Protein AF-A0A5C6Z960-F1 (afdb_monomer_lite)

Sequence (107 aa):
MEDALGRIAHHFARFAEIDGQDDPLYRALAAVIGGDAALMGLLLEAPPTQRLPVLLLAALHERILAGDPHPLAAYYASVGGTRAPDDALPATLRDFIQREDPALRAL

Structure (mmCIF, N/CA/C/O backbone):
data_AF-A0A5C6Z960-F1
#
_entry.id   AF-A0A5C6Z960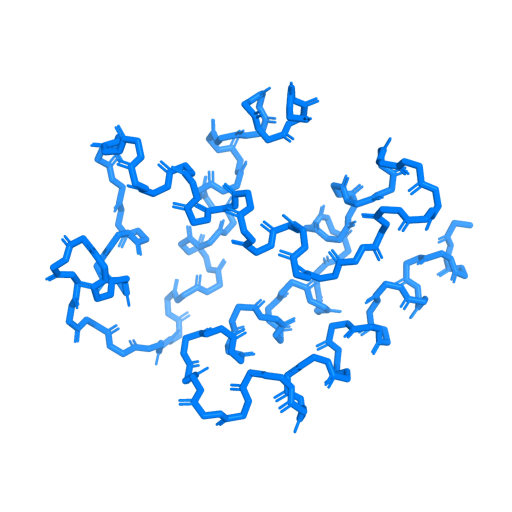-F1
#
loop_
_atom_site.group_PDB
_atom_site.id
_atom_site.type_symbol
_atom_site.label_atom_id
_atom_site.label_alt_id
_atom_site.label_comp_id
_atom_site.label_asym_id
_atom_site.label_entity_id
_atom_site.label_seq_id
_atom_site.pdbx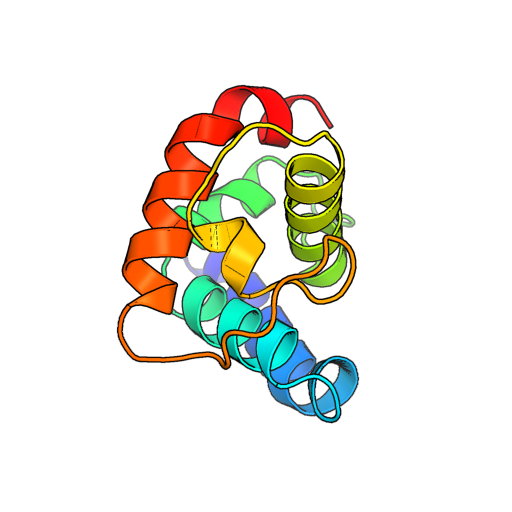_PDB_ins_code
_atom_site.Cartn_x
_atom_site.Cartn_y
_atom_site.Cartn_z
_atom_site.occupancy
_atom_site.B_iso_or_equiv
_atom_site.auth_seq_id
_atom_site.auth_comp_id
_atom_site.auth_asym_id
_atom_site.auth_atom_id
_atom_site.pdbx_PDB_model_num
ATOM 1 N N . MET A 1 1 ? 4.018 -1.832 -23.475 1.00 61.19 1 MET A N 1
ATOM 2 C CA . MET A 1 1 ? 3.180 -1.623 -22.269 1.00 61.19 1 MET A CA 1
ATOM 3 C C . MET A 1 1 ? 3.319 -2.822 -21.344 1.00 61.19 1 MET A C 1
ATOM 5 O O . MET A 1 1 ? 3.703 -2.635 -20.198 1.00 61.19 1 MET A O 1
ATOM 9 N N . GLU A 1 2 ? 3.158 -4.031 -21.887 1.00 68.56 2 GLU A N 1
ATOM 10 C CA . GLU A 1 2 ? 3.459 -5.316 -21.232 1.00 68.56 2 GLU A CA 1
ATOM 11 C C . GLU A 1 2 ? 4.863 -5.353 -20.597 1.00 68.56 2 GLU A C 1
ATOM 13 O O . GLU A 1 2 ? 4.985 -5.590 -19.399 1.00 68.56 2 GLU A O 1
ATOM 18 N N . ASP A 1 3 ? 5.904 -4.934 -21.329 1.00 84.81 3 ASP A N 1
ATOM 19 C CA . ASP A 1 3 ? 7.276 -4.876 -20.790 1.00 84.81 3 ASP A CA 1
ATOM 20 C C . ASP A 1 3 ? 7.450 -3.913 -19.606 1.00 84.81 3 ASP A C 1
ATOM 22 O O . ASP A 1 3 ? 8.317 -4.108 -18.755 1.00 84.81 3 ASP A O 1
ATOM 26 N N . ALA A 1 4 ? 6.673 -2.827 -19.562 1.00 87.75 4 ALA A N 1
ATOM 27 C CA . ALA A 1 4 ? 6.782 -1.831 -18.498 1.00 87.75 4 ALA A CA 1
ATOM 28 C C . ALA A 1 4 ? 6.102 -2.322 -17.216 1.00 87.75 4 ALA A C 1
ATOM 30 O O . ALA A 1 4 ? 6.688 -2.195 -16.143 1.00 87.75 4 ALA A O 1
ATOM 31 N N . LEU A 1 5 ? 4.919 -2.932 -17.339 1.00 91.81 5 LEU A N 1
ATOM 32 C CA . LEU A 1 5 ? 4.238 -3.585 -16.222 1.00 91.81 5 LEU A CA 1
ATOM 33 C C . LEU A 1 5 ? 5.047 -4.771 -15.695 1.00 91.81 5 LEU A C 1
ATOM 35 O O . LEU A 1 5 ? 5.196 -4.896 -14.488 1.00 91.81 5 LEU A O 1
ATOM 39 N N . GLY A 1 6 ? 5.659 -5.574 -16.572 1.00 92.38 6 GLY A N 1
ATOM 40 C CA . GLY A 1 6 ? 6.545 -6.667 -16.160 1.00 92.38 6 GLY A CA 1
ATOM 41 C C . GLY A 1 6 ? 7.743 -6.190 -15.329 1.00 92.38 6 GLY A C 1
ATOM 42 O O . GLY A 1 6 ? 8.080 -6.801 -14.317 1.00 92.38 6 GLY A O 1
ATOM 43 N N . ARG A 1 7 ? 8.355 -5.052 -15.693 1.00 93.25 7 ARG A N 1
ATOM 44 C CA . ARG A 1 7 ? 9.421 -4.434 -14.880 1.00 93.25 7 ARG A CA 1
ATOM 45 C C . ARG A 1 7 ? 8.915 -3.933 -13.528 1.00 93.25 7 ARG A C 1
ATOM 47 O O . ARG A 1 7 ? 9.592 -4.131 -12.525 1.00 93.25 7 ARG A O 1
ATOM 54 N N . ILE A 1 8 ? 7.737 -3.312 -13.491 1.00 94.94 8 ILE A N 1
ATOM 55 C CA . ILE A 1 8 ? 7.126 -2.844 -12.239 1.00 94.94 8 ILE A CA 1
ATOM 56 C C . ILE A 1 8 ? 6.801 -4.031 -11.325 1.00 94.94 8 ILE A C 1
ATOM 58 O O . ILE A 1 8 ? 7.178 -4.012 -10.155 1.00 94.94 8 ILE A O 1
ATOM 62 N N . ALA A 1 9 ? 6.194 -5.091 -11.862 1.00 94.75 9 ALA A N 1
ATOM 63 C CA . ALA A 1 9 ? 5.917 -6.324 -11.132 1.00 94.75 9 ALA A CA 1
ATOM 64 C C . ALA A 1 9 ? 7.204 -6.925 -10.548 1.00 94.75 9 ALA A C 1
ATOM 66 O O . ALA A 1 9 ? 7.248 -7.283 -9.371 1.00 94.75 9 ALA A O 1
ATOM 67 N N . HIS A 1 10 ? 8.284 -6.959 -11.337 1.00 93.94 10 HIS A N 1
ATOM 68 C CA . HIS A 1 10 ? 9.590 -7.411 -10.861 1.00 93.94 10 HIS A CA 1
ATOM 69 C C . HIS A 1 10 ? 10.118 -6.554 -9.702 1.00 93.94 10 HIS A C 1
ATOM 71 O O . HIS A 1 10 ? 10.630 -7.098 -8.726 1.00 93.94 10 HIS A O 1
ATOM 77 N N . HIS A 1 11 ? 9.973 -5.227 -9.766 1.00 94.69 11 HIS A N 1
ATOM 78 C CA . HIS A 1 11 ? 10.371 -4.357 -8.661 1.00 94.69 11 HIS A CA 1
ATOM 79 C C . HIS A 1 11 ? 9.558 -4.634 -7.390 1.00 94.69 11 HIS A 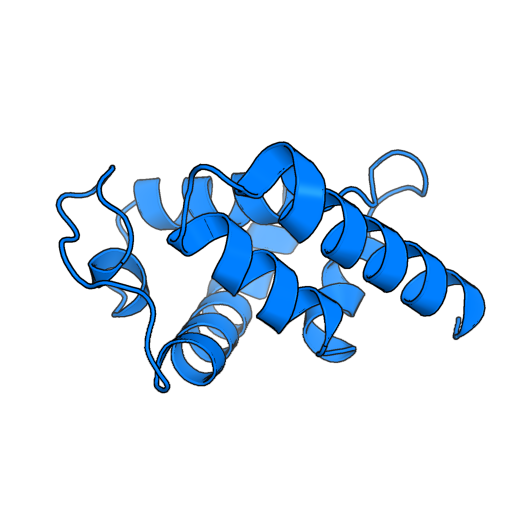C 1
ATOM 81 O O . HIS A 1 11 ? 10.143 -4.693 -6.312 1.00 94.69 11 HIS A O 1
ATOM 87 N N . PHE A 1 12 ? 8.241 -4.843 -7.497 1.00 96.00 12 PHE A N 1
ATOM 88 C CA . PHE A 1 12 ? 7.401 -5.193 -6.345 1.00 96.00 12 PHE A CA 1
ATOM 89 C C . PHE A 1 12 ? 7.785 -6.538 -5.726 1.00 96.00 12 PHE A C 1
ATOM 91 O O . PHE A 1 12 ? 7.882 -6.631 -4.504 1.00 96.00 12 PHE A O 1
ATOM 98 N N . ALA A 1 13 ? 8.067 -7.551 -6.549 1.00 93.50 13 ALA A N 1
ATOM 99 C CA . ALA A 1 13 ? 8.548 -8.843 -6.066 1.00 93.50 13 ALA A CA 1
ATOM 100 C C . ALA A 1 13 ? 9.873 -8.696 -5.297 1.00 93.50 13 ALA A C 1
ATOM 102 O O . ALA A 1 13 ? 9.980 -9.159 -4.165 1.00 93.50 13 ALA A O 1
ATOM 103 N N . ARG A 1 14 ? 10.846 -7.960 -5.857 1.00 94.00 14 ARG A N 1
ATOM 104 C CA . ARG A 1 14 ? 12.122 -7.681 -5.173 1.00 94.00 14 ARG A CA 1
ATOM 105 C C . ARG A 1 14 ? 11.935 -6.911 -3.868 1.00 94.00 14 ARG A C 1
ATOM 107 O O . ARG A 1 14 ? 12.591 -7.232 -2.884 1.00 94.00 14 ARG A O 1
ATOM 114 N N . PHE A 1 15 ? 11.053 -5.913 -3.850 1.00 92.69 15 PHE A N 1
ATOM 115 C CA . PHE A 1 15 ? 10.747 -5.154 -2.638 1.00 92.69 15 PHE A CA 1
ATOM 116 C C . PHE A 1 15 ? 10.175 -6.072 -1.550 1.00 92.69 15 PHE A C 1
ATOM 118 O O . PHE A 1 15 ? 10.629 -6.025 -0.413 1.00 92.69 15 PHE A O 1
ATOM 125 N N . ALA A 1 16 ? 9.228 -6.950 -1.894 1.00 90.44 16 ALA A N 1
ATOM 126 C CA . ALA A 1 16 ? 8.624 -7.890 -0.948 1.00 90.44 16 ALA A CA 1
ATOM 127 C C . ALA A 1 16 ? 9.632 -8.901 -0.365 1.00 90.44 16 ALA A C 1
ATOM 129 O O . ALA A 1 16 ? 9.450 -9.363 0.762 1.00 90.44 16 ALA A O 1
ATOM 130 N N . GLU A 1 17 ? 10.672 -9.252 -1.124 1.00 88.19 17 GLU A N 1
ATOM 131 C CA . GLU A 1 17 ? 11.733 -10.177 -0.707 1.00 88.19 17 GLU A CA 1
ATOM 132 C C . GLU A 1 17 ? 12.841 -9.511 0.119 1.00 88.19 17 GLU A C 1
ATOM 134 O O . GLU A 1 17 ? 13.439 -10.174 0.963 1.00 88.19 17 GLU A O 1
ATOM 139 N N . ILE A 1 18 ? 13.139 -8.231 -0.133 1.00 86.69 18 ILE A N 1
ATOM 140 C CA . ILE A 1 18 ? 14.321 -7.550 0.417 1.00 86.69 18 ILE A CA 1
ATOM 141 C C . ILE A 1 18 ? 13.917 -6.447 1.397 1.00 86.69 18 ILE A C 1
ATOM 143 O O . ILE A 1 18 ? 14.239 -6.519 2.577 1.00 86.69 18 ILE A O 1
ATOM 147 N N . ASP A 1 19 ? 13.212 -5.424 0.926 1.00 79.00 19 ASP A N 1
ATOM 148 C CA . ASP A 1 19 ? 12.972 -4.207 1.711 1.00 79.00 19 ASP A CA 1
ATOM 149 C C . ASP A 1 19 ? 11.791 -4.366 2.681 1.00 79.00 19 ASP A C 1
ATOM 151 O O . ASP A 1 19 ? 11.804 -3.832 3.785 1.00 79.00 19 ASP A O 1
ATOM 155 N N . GLY A 1 20 ? 10.769 -5.125 2.281 1.00 76.25 20 GLY A N 1
ATOM 156 C CA . GLY A 1 20 ? 9.567 -5.379 3.075 1.00 76.25 20 GLY A CA 1
ATOM 157 C C . GLY A 1 20 ? 9.651 -6.612 3.974 1.00 76.25 20 GLY A C 1
ATOM 158 O O . GLY A 1 20 ? 8.670 -6.933 4.632 1.00 76.25 20 GLY A O 1
ATOM 159 N N . GLN A 1 21 ? 10.772 -7.340 3.999 1.00 79.50 21 GLN A N 1
ATOM 160 C CA . GLN A 1 21 ? 10.844 -8.652 4.663 1.00 79.50 21 GLN A CA 1
ATOM 161 C C . GLN A 1 21 ? 10.501 -8.603 6.164 1.00 79.50 21 GLN A C 1
ATOM 163 O O . GLN A 1 21 ? 9.839 -9.515 6.664 1.00 79.50 21 GLN A O 1
ATOM 168 N N . ASP A 1 22 ? 10.881 -7.513 6.837 1.00 89.31 22 ASP A N 1
ATOM 169 C CA . ASP A 1 22 ? 10.659 -7.288 8.271 1.00 89.31 22 ASP A CA 1
ATOM 170 C C . ASP A 1 22 ? 9.357 -6.524 8.571 1.00 89.31 22 ASP A C 1
ATOM 172 O O . ASP A 1 22 ? 9.014 -6.312 9.734 1.00 89.31 22 ASP A O 1
ATOM 176 N N . ASP A 1 23 ? 8.606 -6.138 7.535 1.00 92.38 23 ASP A N 1
ATOM 177 C CA . ASP A 1 23 ? 7.315 -5.471 7.662 1.00 92.38 23 ASP A CA 1
ATOM 178 C C . ASP A 1 23 ? 6.218 -6.282 6.945 1.00 92.38 23 ASP A C 1
ATOM 180 O O . ASP A 1 23 ? 6.014 -6.157 5.7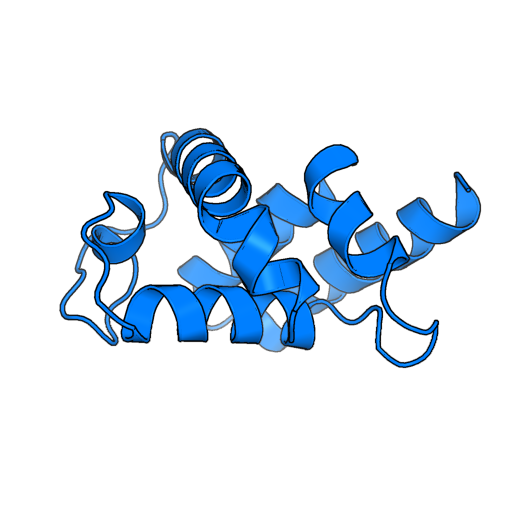28 1.00 92.38 23 ASP A O 1
ATOM 184 N N . PRO A 1 24 ? 5.477 -7.126 7.692 1.00 94.75 24 PRO A N 1
ATOM 185 C CA . PRO A 1 24 ? 4.443 -7.982 7.124 1.00 94.75 24 PRO A CA 1
ATOM 186 C C . PRO A 1 24 ? 3.395 -7.230 6.300 1.00 94.75 24 PRO A C 1
ATOM 188 O O . PRO A 1 24 ? 2.904 -7.776 5.309 1.00 94.75 24 PRO A O 1
ATOM 191 N N . LEU A 1 25 ? 3.058 -5.989 6.676 1.00 96.62 25 LEU A N 1
ATOM 192 C CA . LEU A 1 25 ? 2.093 -5.184 5.936 1.00 96.62 25 LEU A CA 1
ATOM 193 C C . LEU A 1 25 ? 2.663 -4.777 4.584 1.00 96.62 25 LEU A C 1
ATOM 195 O O . LEU A 1 25 ? 2.047 -5.055 3.556 1.00 96.62 25 LEU A O 1
ATOM 199 N N . TYR A 1 26 ? 3.836 -4.152 4.567 1.00 96.56 26 TYR A N 1
ATOM 200 C CA . TYR A 1 26 ? 4.424 -3.660 3.322 1.00 96.56 26 TYR A CA 1
ATOM 201 C C . TYR A 1 26 ? 4.788 -4.791 2.361 1.00 96.56 26 TYR A C 1
ATOM 203 O O . TYR A 1 26 ? 4.606 -4.644 1.149 1.00 96.56 26 TYR A O 1
ATOM 211 N N . ARG A 1 27 ? 5.195 -5.953 2.883 1.00 95.88 27 ARG A N 1
ATOM 212 C CA . ARG A 1 27 ? 5.346 -7.173 2.083 1.00 95.88 27 ARG A CA 1
ATOM 213 C C . ARG A 1 27 ? 4.033 -7.601 1.429 1.00 95.88 27 ARG A C 1
ATOM 215 O O . ARG A 1 27 ? 4.019 -7.902 0.236 1.00 95.88 27 ARG A O 1
ATOM 222 N N . ALA A 1 28 ? 2.935 -7.623 2.186 1.00 96.75 28 ALA A N 1
ATOM 223 C CA . ALA A 1 28 ? 1.625 -8.005 1.664 1.00 96.75 28 ALA A CA 1
ATOM 224 C C . ALA A 1 28 ? 1.103 -6.995 0.628 1.00 96.75 28 ALA A C 1
ATOM 226 O O . ALA A 1 28 ? 0.638 -7.398 -0.436 1.00 96.75 28 ALA A O 1
ATOM 227 N N . LEU A 1 29 ? 1.243 -5.692 0.887 1.00 97.50 29 LEU A N 1
ATOM 228 C CA . LEU A 1 29 ? 0.876 -4.633 -0.059 1.00 97.50 29 LEU A CA 1
ATOM 229 C C . LEU A 1 29 ? 1.653 -4.759 -1.373 1.00 97.50 29 LEU A C 1
ATOM 231 O O . LEU A 1 29 ? 1.056 -4.710 -2.448 1.00 97.50 29 LEU A O 1
ATOM 235 N N . ALA A 1 30 ? 2.968 -4.975 -1.296 1.00 96.81 30 ALA A N 1
ATOM 236 C CA . ALA A 1 30 ? 3.806 -5.150 -2.476 1.00 96.81 30 ALA A CA 1
ATOM 237 C C . ALA A 1 30 ? 3.391 -6.375 -3.304 1.00 96.81 30 ALA A C 1
ATOM 239 O O . ALA A 1 30 ? 3.308 -6.282 -4.528 1.00 96.81 30 ALA A O 1
ATOM 240 N N . ALA A 1 31 ? 3.069 -7.494 -2.648 1.00 95.75 31 ALA A N 1
ATOM 241 C CA . ALA A 1 31 ? 2.577 -8.692 -3.322 1.00 95.75 31 ALA A CA 1
ATOM 242 C C . ALA A 1 31 ? 1.223 -8.459 -4.015 1.00 95.75 31 ALA A C 1
ATOM 244 O O . ALA A 1 31 ? 1.045 -8.863 -5.164 1.00 95.75 31 ALA A O 1
ATOM 245 N N . VAL A 1 32 ? 0.286 -7.773 -3.350 1.00 96.94 32 VAL A N 1
ATOM 246 C CA . VAL A 1 32 ? -1.026 -7.443 -3.930 1.00 96.94 32 VAL A CA 1
ATOM 247 C C . VAL A 1 32 ? -0.877 -6.534 -5.146 1.00 96.94 32 VAL A C 1
ATOM 249 O O . VAL A 1 32 ? -1.441 -6.829 -6.197 1.00 96.94 32 VAL A O 1
ATOM 252 N N . ILE A 1 33 ? -0.109 -5.449 -5.027 1.00 96.56 33 ILE A N 1
ATOM 253 C CA . ILE A 1 33 ? 0.061 -4.487 -6.121 1.00 96.56 33 ILE A CA 1
ATOM 254 C C . ILE A 1 33 ? 0.805 -5.139 -7.286 1.00 96.56 33 ILE A C 1
ATOM 256 O O . ILE A 1 33 ? 0.349 -5.042 -8.418 1.00 96.56 33 ILE A O 1
ATOM 260 N N . GLY A 1 34 ? 1.900 -5.860 -7.026 1.00 95.81 34 GLY A N 1
ATOM 261 C CA . GLY A 1 34 ? 2.674 -6.546 -8.066 1.00 95.81 34 GLY A CA 1
ATOM 262 C C . GLY A 1 34 ? 1.891 -7.622 -8.832 1.00 95.81 34 GLY A C 1
ATOM 263 O O . GLY A 1 34 ? 2.280 -7.978 -9.944 1.00 95.81 34 GLY A O 1
ATOM 264 N N . GLY A 1 35 ? 0.790 -8.123 -8.262 1.00 94.56 35 GLY A N 1
ATOM 265 C CA . GLY A 1 35 ? -0.125 -9.073 -8.897 1.00 94.56 35 GLY A CA 1
ATOM 266 C C . GLY A 1 35 ? -1.312 -8.442 -9.635 1.00 94.56 35 GLY A C 1
ATOM 267 O O . GLY A 1 35 ? -2.063 -9.169 -10.283 1.00 94.56 35 GLY A O 1
ATO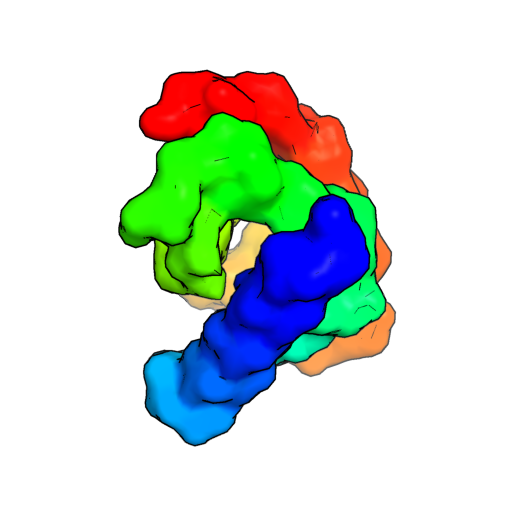M 268 N N . ASP A 1 36 ? -1.502 -7.120 -9.561 1.00 94.44 36 ASP A N 1
ATOM 269 C CA . ASP A 1 36 ? -2.656 -6.420 -10.135 1.00 94.44 36 ASP A CA 1
ATOM 270 C C . ASP A 1 36 ? -2.212 -5.323 -11.115 1.00 94.44 36 ASP A C 1
ATOM 272 O O . ASP A 1 36 ? -1.694 -4.268 -10.742 1.00 94.44 36 ASP A O 1
ATOM 276 N N . ALA A 1 37 ? -2.450 -5.562 -12.407 1.00 91.94 37 ALA A N 1
ATOM 277 C CA . ALA A 1 37 ? -2.070 -4.641 -13.474 1.00 91.94 37 ALA A CA 1
ATOM 278 C C . ALA A 1 37 ? -2.736 -3.260 -13.362 1.00 91.94 37 ALA A C 1
ATOM 280 O O . ALA A 1 37 ? -2.121 -2.267 -13.755 1.00 91.94 37 ALA A O 1
ATOM 281 N N . ALA A 1 38 ? -3.956 -3.176 -12.822 1.00 90.56 38 ALA A N 1
ATOM 282 C CA . ALA A 1 38 ? -4.639 -1.899 -12.641 1.00 90.56 38 ALA A CA 1
ATOM 283 C C . ALA A 1 38 ? -3.959 -1.068 -11.546 1.00 90.56 38 ALA A C 1
ATOM 285 O O . ALA A 1 38 ? -3.744 0.128 -11.732 1.00 90.56 38 ALA A O 1
ATOM 286 N N . LEU A 1 39 ? -3.545 -1.709 -10.447 1.00 92.75 39 LEU A N 1
ATOM 287 C CA . LEU A 1 39 ? -2.830 -1.035 -9.359 1.00 92.75 39 LEU A CA 1
ATOM 288 C C . LEU A 1 39 ? -1.416 -0.615 -9.784 1.00 92.75 39 LEU A C 1
ATOM 290 O O . LEU A 1 39 ? -1.004 0.515 -9.528 1.00 92.75 39 LEU A O 1
ATOM 294 N N . MET A 1 40 ? -0.688 -1.479 -10.503 1.00 93.12 40 MET A N 1
ATOM 295 C CA . MET A 1 40 ? 0.616 -1.120 -11.081 1.00 93.12 40 MET A CA 1
ATOM 296 C C . MET A 1 40 ? 0.523 0.014 -12.104 1.00 93.12 40 MET A C 1
ATOM 298 O O . MET A 1 40 ? 1.489 0.760 -12.281 1.00 93.12 40 MET A O 1
ATOM 302 N N . GLY A 1 41 ? -0.626 0.151 -12.773 1.00 89.88 41 GLY A N 1
ATOM 303 C CA . GLY A 1 41 ? -0.883 1.186 -13.769 1.00 89.88 41 GLY A CA 1
ATOM 304 C C . GLY A 1 41 ? -0.645 2.606 -13.252 1.00 89.88 41 GLY A C 1
ATOM 305 O O . GLY A 1 41 ? -0.192 3.448 -14.022 1.00 89.88 41 GLY A O 1
ATOM 306 N N . LEU A 1 42 ? -0.830 2.856 -11.952 1.00 89.06 42 LEU A N 1
ATOM 307 C CA . LEU A 1 42 ? -0.550 4.158 -11.334 1.00 89.06 42 LEU A CA 1
ATOM 308 C C . LEU A 1 42 ? 0.908 4.594 -11.508 1.00 89.06 42 LEU A C 1
ATOM 310 O O . LEU A 1 42 ? 1.182 5.750 -11.814 1.00 89.06 42 LEU A O 1
ATOM 314 N N . LEU A 1 43 ? 1.859 3.662 -11.396 1.00 91.12 43 LEU A N 1
ATOM 315 C CA . LEU A 1 43 ? 3.276 3.973 -11.591 1.00 91.12 43 LEU A CA 1
ATOM 316 C C . LEU A 1 43 ? 3.624 4.252 -13.057 1.00 91.12 43 LEU A C 1
ATOM 318 O O . LEU A 1 43 ? 4.691 4.793 -13.329 1.00 91.12 43 LEU A O 1
ATOM 322 N N . LEU A 1 44 ? 2.776 3.893 -14.025 1.00 90.44 44 LEU A N 1
ATOM 323 C CA . LEU A 1 44 ? 3.050 4.208 -15.431 1.00 90.44 44 LEU A CA 1
ATOM 324 C C . LEU A 1 44 ? 2.887 5.698 -15.743 1.00 90.44 44 LEU A C 1
ATOM 326 O O . LEU A 1 44 ? 3.555 6.179 -16.661 1.00 90.44 44 LEU A O 1
ATOM 330 N N . GLU A 1 45 ? 2.067 6.404 -14.966 1.00 87.88 45 GLU A N 1
ATOM 331 C CA . GLU A 1 45 ? 1.868 7.857 -15.054 1.00 87.88 45 GLU A CA 1
ATOM 332 C C . GLU A 1 45 ? 3.114 8.624 -14.592 1.00 87.88 45 GLU A C 1
ATOM 334 O O . GLU A 1 45 ? 3.423 9.698 -15.106 1.00 87.88 45 GLU A O 1
ATOM 339 N N . ALA A 1 46 ? 3.885 8.039 -13.671 1.00 87.81 46 ALA A N 1
ATOM 340 C CA . ALA A 1 46 ? 5.135 8.615 -13.208 1.00 87.81 46 ALA A CA 1
ATOM 341 C C . ALA A 1 46 ? 6.252 8.504 -14.276 1.00 87.81 46 ALA A C 1
ATOM 343 O O . ALA A 1 46 ? 6.302 7.535 -15.058 1.00 87.81 46 ALA A O 1
ATOM 344 N N . PRO A 1 47 ? 7.214 9.450 -14.291 1.00 89.31 47 PRO A N 1
ATOM 345 C CA . PRO A 1 47 ? 8.455 9.332 -15.049 1.00 89.31 47 PRO A CA 1
ATOM 346 C C . PRO A 1 47 ? 9.141 7.972 -14.831 1.00 89.31 47 PRO A C 1
ATOM 348 O O . PRO A 1 47 ? 9.109 7.448 -13.718 1.00 89.31 47 PRO A O 1
ATOM 351 N N . PRO A 1 48 ? 9.824 7.393 -15.841 1.00 88.56 48 PRO A N 1
ATOM 352 C CA . PRO A 1 48 ? 10.458 6.074 -15.727 1.00 88.56 48 PRO A CA 1
ATOM 353 C C . PRO A 1 48 ? 11.364 5.882 -14.500 1.00 88.56 48 PRO A C 1
ATOM 355 O O . PRO A 1 48 ? 11.411 4.788 -13.946 1.00 88.56 48 PRO A O 1
ATOM 358 N N . THR A 1 49 ? 12.052 6.937 -14.057 1.00 88.31 49 THR A N 1
ATOM 359 C CA . THR A 1 49 ? 12.936 6.938 -12.878 1.00 88.31 49 THR A CA 1
ATOM 360 C C . THR A 1 49 ? 12.189 6.893 -11.542 1.00 88.31 49 THR A C 1
ATOM 362 O O . THR A 1 49 ? 12.792 6.565 -10.525 1.00 88.31 49 THR A O 1
ATOM 365 N N . GLN A 1 50 ? 10.889 7.194 -11.538 1.00 89.81 50 GLN A N 1
ATOM 366 C CA . GLN A 1 50 ? 10.013 7.226 -10.364 1.00 89.81 50 GLN A CA 1
ATOM 367 C C . GLN A 1 50 ? 9.036 6.039 -10.319 1.00 89.81 50 GLN A C 1
ATOM 369 O O . GLN A 1 50 ? 8.163 5.976 -9.459 1.00 89.81 50 GLN A O 1
ATOM 374 N N . ARG A 1 51 ? 9.191 5.042 -11.200 1.00 92.50 51 ARG A N 1
ATOM 375 C CA . ARG A 1 51 ? 8.353 3.826 -11.218 1.00 92.50 51 ARG A CA 1
ATOM 376 C C . ARG A 1 51 ? 8.821 2.797 -10.192 1.00 92.50 51 ARG A C 1
ATOM 378 O O . ARG A 1 51 ? 9.163 1.660 -10.532 1.00 92.50 51 ARG A O 1
ATOM 385 N N . LEU A 1 52 ? 8.910 3.237 -8.943 1.00 92.19 52 LEU A N 1
ATOM 386 C CA . LEU A 1 52 ? 9.486 2.491 -7.832 1.00 92.19 52 LEU A CA 1
ATOM 387 C C . LEU A 1 52 ? 8.384 2.095 -6.836 1.00 92.19 52 LEU A C 1
ATOM 389 O O . LEU A 1 52 ? 7.599 2.963 -6.449 1.00 92.19 52 LEU A O 1
ATOM 393 N N . PRO A 1 53 ? 8.352 0.835 -6.357 1.00 94.25 53 PRO A N 1
ATOM 394 C CA . PRO A 1 53 ? 7.406 0.381 -5.335 1.00 94.25 53 PRO A CA 1
ATOM 395 C C . PRO A 1 53 ? 7.352 1.292 -4.113 1.00 94.25 53 PRO A C 1
ATOM 397 O O . PRO A 1 53 ? 6.272 1.674 -3.673 1.00 94.25 53 PRO A O 1
ATOM 400 N N . VAL A 1 54 ? 8.524 1.694 -3.612 1.00 93.25 54 VAL A N 1
ATOM 401 C CA . VAL A 1 54 ? 8.649 2.537 -2.418 1.00 93.25 54 VAL A CA 1
ATOM 402 C C . VAL A 1 54 ? 7.927 3.877 -2.566 1.00 93.25 54 VAL A C 1
ATOM 404 O O . VAL A 1 54 ? 7.367 4.363 -1.593 1.00 93.25 54 VAL A O 1
ATOM 407 N N . LEU A 1 55 ? 7.879 4.453 -3.774 1.00 93.62 55 LEU A N 1
ATOM 408 C CA . LEU A 1 55 ? 7.211 5.735 -4.004 1.00 93.62 55 LEU A CA 1
ATOM 409 C C . LEU A 1 55 ? 5.689 5.592 -3.943 1.00 93.62 55 LEU A C 1
ATOM 411 O O . LEU A 1 55 ? 5.039 6.392 -3.278 1.00 93.62 55 LEU A O 1
ATOM 415 N N . LEU A 1 56 ? 5.123 4.544 -4.553 1.00 94.56 56 LEU A N 1
ATOM 416 C CA . LEU A 1 56 ? 3.684 4.284 -4.441 1.00 94.56 56 LEU A CA 1
ATOM 417 C C . LEU A 1 56 ? 3.293 3.932 -3.001 1.00 94.56 56 LEU A C 1
ATOM 419 O O . LEU A 1 56 ? 2.300 4.433 -2.489 1.00 94.56 56 LEU A O 1
ATOM 423 N N . LEU A 1 57 ? 4.083 3.096 -2.328 1.00 95.62 57 LEU A N 1
ATOM 424 C CA . LEU A 1 57 ? 3.830 2.697 -0.943 1.00 95.62 57 LEU A CA 1
ATOM 425 C C . LEU A 1 57 ? 3.905 3.893 0.020 1.00 95.62 57 LEU A C 1
ATOM 427 O O . LEU A 1 57 ? 3.045 4.027 0.889 1.00 95.62 57 LEU A O 1
ATOM 431 N N . ALA A 1 58 ? 4.874 4.792 -0.173 1.00 94.88 58 ALA A N 1
ATOM 432 C CA . ALA A 1 58 ? 4.974 6.036 0.586 1.00 94.88 58 ALA A CA 1
ATOM 433 C C . ALA A 1 58 ? 3.788 6.973 0.316 1.00 94.88 58 ALA A C 1
ATOM 435 O O . ALA A 1 58 ? 3.231 7.522 1.262 1.00 94.88 58 ALA A O 1
ATOM 436 N N . ALA A 1 59 ? 3.361 7.112 -0.944 1.00 95.06 59 ALA A N 1
ATOM 437 C CA . ALA A 1 59 ? 2.181 7.896 -1.304 1.00 95.06 59 ALA A CA 1
ATOM 438 C C . ALA A 1 59 ? 0.914 7.362 -0.617 1.00 95.06 59 ALA A C 1
ATOM 440 O O . ALA A 1 59 ? 0.173 8.127 -0.008 1.00 95.06 59 ALA A O 1
ATOM 441 N N . LEU A 1 60 ? 0.694 6.043 -0.632 1.00 96.06 60 LEU A N 1
ATOM 442 C CA . LEU A 1 60 ? -0.430 5.416 0.071 1.00 96.06 60 LEU A CA 1
ATOM 443 C C . LEU A 1 60 ? -0.379 5.669 1.578 1.00 96.06 60 LEU A C 1
ATOM 445 O O . LEU A 1 60 ? -1.404 5.962 2.191 1.00 96.06 60 LEU A O 1
ATOM 449 N N . HIS A 1 61 ? 0.808 5.570 2.178 1.00 97.12 61 HIS A N 1
ATOM 450 C CA . HIS A 1 61 ? 0.979 5.838 3.602 1.00 97.12 61 HIS A CA 1
ATOM 451 C C . HIS A 1 61 ? 0.708 7.310 3.936 1.00 97.12 61 HIS A C 1
ATOM 453 O O . HIS A 1 61 ? 0.022 7.584 4.917 1.00 97.12 61 HIS A O 1
ATOM 459 N N . GLU A 1 62 ? 1.151 8.251 3.101 1.00 96.88 62 GLU A N 1
ATOM 460 C CA . GLU A 1 62 ? 0.819 9.675 3.243 1.00 96.88 62 GLU A CA 1
ATOM 461 C C . GLU A 1 62 ? -0.699 9.891 3.261 1.00 96.88 62 GLU A C 1
ATOM 463 O O . GLU A 1 62 ? -1.210 10.519 4.190 1.00 96.88 62 GLU A O 1
ATOM 468 N N . ARG A 1 63 ? -1.439 9.267 2.330 1.00 96.88 63 ARG A N 1
ATOM 469 C CA . ARG A 1 63 ? -2.910 9.348 2.303 1.00 96.88 63 ARG A CA 1
ATOM 470 C C . ARG A 1 63 ? -3.551 8.808 3.582 1.00 96.88 63 ARG A C 1
ATOM 472 O O . ARG A 1 63 ? -4.512 9.386 4.080 1.00 96.88 63 ARG A O 1
ATOM 479 N N . ILE A 1 64 ? -3.013 7.725 4.145 1.00 97.75 64 ILE A N 1
ATOM 480 C CA . ILE A 1 64 ? -3.479 7.175 5.428 1.00 97.75 64 ILE A CA 1
ATOM 481 C C . ILE A 1 64 ? -3.195 8.141 6.587 1.00 97.75 64 ILE A C 1
ATOM 483 O O . ILE A 1 64 ? -4.049 8.327 7.454 1.00 97.75 64 ILE A O 1
ATOM 487 N N . LEU A 1 65 ? -2.026 8.783 6.598 1.00 97.38 65 LEU A N 1
ATOM 488 C CA . LEU A 1 65 ? -1.652 9.768 7.618 1.00 97.38 65 LEU A CA 1
ATOM 489 C C . LEU A 1 65 ? -2.477 11.058 7.524 1.00 97.38 65 LEU A C 1
ATOM 491 O O . LEU A 1 65 ? -2.701 11.696 8.551 1.00 97.38 65 LEU A O 1
ATOM 495 N N . ALA A 1 66 ? -2.975 11.411 6.334 1.00 95.31 66 ALA A N 1
ATOM 496 C CA . ALA A 1 66 ? -3.891 12.536 6.143 1.00 95.31 66 ALA A CA 1
ATOM 497 C C . ALA A 1 66 ? -5.221 12.367 6.912 1.00 95.31 66 ALA A C 1
ATOM 499 O O . ALA A 1 66 ? -5.904 13.356 7.172 1.00 95.31 66 ALA A O 1
ATOM 500 N N . GLY A 1 67 ? -5.553 11.143 7.346 1.00 90.81 67 GLY A N 1
ATOM 501 C CA . GLY A 1 67 ? -6.564 10.892 8.380 1.00 90.81 67 GLY A CA 1
ATOM 502 C C . GLY A 1 67 ? -7.997 10.729 7.875 1.00 90.81 67 GLY A C 1
ATOM 503 O O . GLY A 1 67 ? -8.923 10.647 8.685 1.00 90.81 67 GLY A O 1
ATOM 504 N N . ASP A 1 68 ? -8.189 10.643 6.561 1.00 92.31 68 ASP A N 1
ATOM 505 C CA . ASP A 1 68 ? -9.486 10.363 5.956 1.00 92.31 68 ASP A CA 1
ATOM 506 C C . ASP A 1 68 ? -9.979 8.960 6.372 1.00 92.31 68 ASP A C 1
ATOM 508 O O . ASP A 1 68 ? -9.294 7.965 6.113 1.00 92.31 68 ASP A O 1
ATOM 512 N N . PRO A 1 69 ? -11.158 8.825 7.020 1.00 94.19 69 PRO A N 1
ATOM 513 C CA . PRO A 1 69 ? -11.593 7.539 7.558 1.00 94.19 69 PRO A CA 1
ATOM 514 C C . PRO A 1 69 ? -11.718 6.466 6.475 1.00 94.19 69 PRO A C 1
ATOM 516 O O . PRO A 1 69 ? -12.511 6.609 5.540 1.00 94.19 69 PRO A O 1
ATOM 519 N N . HIS A 1 70 ? -10.965 5.373 6.617 1.00 97.94 70 HIS A N 1
ATOM 520 C CA . HIS A 1 70 ? -10.989 4.248 5.688 1.00 97.94 70 HIS A CA 1
ATOM 521 C C . HIS A 1 70 ? -10.570 2.929 6.376 1.00 97.94 70 HIS A C 1
ATOM 523 O O . HIS A 1 70 ? -9.639 2.947 7.186 1.00 97.94 70 HIS A O 1
ATOM 529 N N . PRO A 1 71 ? -11.175 1.764 6.051 1.00 98.12 71 PRO A N 1
ATOM 530 C CA . PRO A 1 71 ? -10.827 0.480 6.678 1.00 98.12 71 PRO A CA 1
ATOM 531 C C . PRO A 1 71 ? -9.355 0.060 6.539 1.00 98.12 71 PRO A C 1
ATOM 533 O O . PRO A 1 71 ? -8.849 -0.681 7.380 1.00 98.12 71 PRO A O 1
ATOM 536 N N . LEU A 1 72 ? -8.651 0.550 5.513 1.00 98.25 72 LEU A N 1
ATOM 537 C CA . LEU A 1 72 ? -7.220 0.284 5.312 1.00 98.25 72 LEU A CA 1
ATOM 538 C C . LEU A 1 72 ? -6.356 0.808 6.477 1.00 98.25 72 LEU A C 1
ATOM 540 O O . LEU A 1 72 ? -5.341 0.198 6.798 1.00 98.25 72 LEU A O 1
ATOM 544 N N . ALA A 1 73 ? -6.781 1.870 7.174 1.00 98.19 73 ALA A N 1
ATOM 545 C CA . ALA A 1 73 ? -6.057 2.412 8.327 1.00 98.19 73 ALA A CA 1
ATOM 546 C C . ALA A 1 73 ? -5.911 1.395 9.474 1.00 98.19 73 ALA A C 1
ATOM 548 O O . ALA A 1 73 ? -4.939 1.448 10.223 1.00 98.19 73 ALA A O 1
ATOM 549 N N . ALA A 1 74 ? -6.820 0.415 9.578 1.00 98.31 74 ALA A N 1
ATOM 550 C CA . ALA A 1 74 ? -6.757 -0.622 10.607 1.00 98.31 74 ALA A CA 1
ATOM 551 C C . ALA A 1 74 ? -5.497 -1.496 10.511 1.00 98.31 74 ALA A C 1
ATOM 553 O O . ALA A 1 74 ? -5.107 -2.084 11.519 1.00 98.31 74 ALA A O 1
ATOM 554 N N . TYR A 1 75 ? -4.858 -1.571 9.339 1.00 98.50 75 TYR A N 1
ATOM 555 C CA . TYR A 1 75 ? -3.609 -2.309 9.152 1.00 98.50 75 TYR A CA 1
ATOM 556 C C . TYR A 1 75 ? -2.359 -1.482 9.506 1.00 98.50 75 TYR A C 1
ATOM 558 O O . TYR A 1 75 ? -1.307 -2.050 9.781 1.00 98.50 75 TYR A O 1
ATOM 566 N N . TYR A 1 76 ? -2.450 -0.147 9.528 1.00 97.88 76 TYR A N 1
ATOM 567 C CA . TYR A 1 76 ? -1.297 0.743 9.692 1.00 97.88 76 TYR A CA 1
ATOM 568 C C . TYR A 1 76 ? -1.048 1.113 11.161 1.00 97.88 76 TYR A C 1
ATOM 570 O O . TYR A 1 76 ? -1.702 2.000 11.714 1.00 97.88 76 TYR A O 1
ATOM 578 N N . ALA A 1 77 ? -0.007 0.536 11.770 1.00 96.50 77 ALA A N 1
ATOM 579 C CA . ALA A 1 77 ? 0.401 0.844 13.149 1.00 96.50 77 ALA A CA 1
ATOM 580 C C . ALA A 1 77 ? 0.684 2.338 13.395 1.00 96.50 77 ALA A C 1
ATOM 582 O O . ALA A 1 77 ? 0.384 2.865 14.463 1.00 96.50 77 ALA A O 1
ATOM 583 N N . SER A 1 78 ? 1.193 3.045 12.380 1.00 95.94 78 SER A N 1
ATOM 584 C CA . SER A 1 78 ? 1.459 4.495 12.425 1.00 95.94 78 SER A CA 1
ATOM 585 C C . SER A 1 78 ? 0.244 5.375 12.758 1.00 95.94 78 SER A C 1
ATOM 587 O O . SER A 1 78 ? 0.425 6.486 13.246 1.00 95.94 78 SER A O 1
ATOM 589 N N . VAL A 1 79 ? -0.976 4.882 12.518 1.00 97.25 79 VAL A N 1
ATOM 590 C CA . VAL A 1 79 ? -2.241 5.565 12.846 1.00 97.25 79 VAL A CA 1
ATOM 591 C C . VAL A 1 79 ? -3.058 4.782 13.882 1.00 97.25 79 VAL A C 1
ATOM 593 O O . VAL A 1 79 ? -4.267 4.954 13.998 1.00 97.25 79 VAL A O 1
ATOM 596 N N . GLY A 1 80 ? -2.400 3.904 14.647 1.00 97.19 80 GLY A N 1
ATOM 597 C CA . GLY A 1 80 ? -3.024 3.098 15.699 1.00 97.19 80 GLY A CA 1
ATOM 598 C C . GLY A 1 80 ? -3.699 1.810 15.217 1.00 97.19 80 GLY A C 1
ATOM 599 O O . GLY A 1 80 ? -4.375 1.153 16.008 1.00 97.19 80 GLY A O 1
ATOM 600 N N . GLY A 1 81 ? -3.526 1.430 13.948 1.00 97.62 81 GLY A N 1
ATOM 601 C CA . GLY A 1 81 ? -3.994 0.152 13.420 1.00 97.62 81 GLY A CA 1
ATOM 602 C C . GLY A 1 81 ? -3.280 -1.039 14.065 1.00 97.62 81 GLY A C 1
ATOM 603 O O . GLY A 1 81 ? -2.083 -0.998 14.336 1.00 97.62 81 GLY A O 1
ATOM 604 N N . THR A 1 82 ? -4.016 -2.117 14.315 1.00 97.56 82 THR A N 1
ATOM 605 C CA . THR A 1 82 ? -3.499 -3.346 14.946 1.00 97.56 82 THR A CA 1
ATOM 606 C C . THR A 1 82 ? -3.823 -4.608 14.150 1.00 97.56 82 THR A C 1
ATOM 608 O O . THR A 1 82 ? -3.476 -5.714 14.567 1.00 97.56 82 THR A O 1
ATOM 611 N N . ARG A 1 83 ? -4.501 -4.470 13.005 1.00 98.06 83 ARG A N 1
ATOM 612 C CA . ARG A 1 83 ? -4.923 -5.590 12.167 1.00 98.06 83 ARG A CA 1
ATOM 613 C C . ARG A 1 83 ? -3.738 -6.107 11.354 1.00 98.06 83 ARG A C 1
ATOM 615 O O . ARG A 1 83 ? -3.123 -5.361 10.600 1.00 98.06 83 ARG A O 1
ATOM 622 N N . ALA A 1 84 ? -3.444 -7.396 11.474 1.00 97.75 84 ALA A N 1
ATOM 623 C CA . ALA A 1 84 ? -2.483 -8.053 10.596 1.00 97.75 84 ALA A CA 1
ATOM 624 C C . ALA A 1 84 ? -3.051 -8.189 9.166 1.00 97.75 84 ALA A C 1
ATOM 626 O O . ALA A 1 84 ? -4.272 -8.265 9.011 1.00 97.75 84 ALA A O 1
ATOM 627 N N . PRO A 1 85 ? -2.204 -8.246 8.122 1.00 97.81 85 PRO A N 1
ATOM 628 C CA . PRO A 1 85 ? -2.640 -8.576 6.766 1.00 97.81 85 PRO A CA 1
ATOM 629 C C . PRO A 1 85 ? -3.447 -9.877 6.724 1.00 97.81 85 PRO A C 1
ATOM 631 O O . PRO A 1 85 ? -3.037 -10.883 7.301 1.00 97.81 85 PRO A O 1
ATOM 634 N N . ASP A 1 86 ? -4.577 -9.857 6.023 1.00 97.75 86 ASP A N 1
ATOM 635 C CA . ASP A 1 86 ? -5.475 -10.999 5.858 1.00 97.75 86 ASP A CA 1
ATOM 636 C C . ASP A 1 86 ? -6.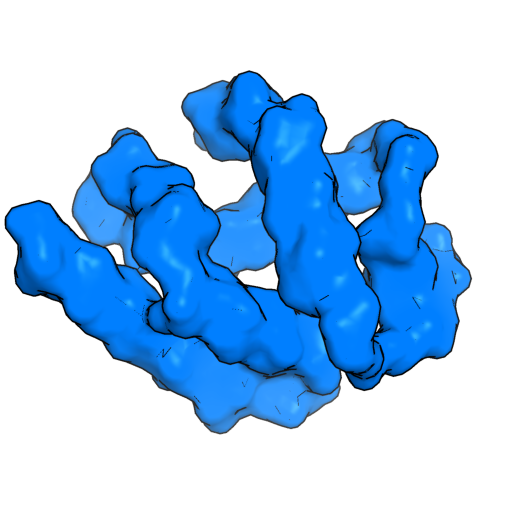141 -10.983 4.469 1.00 97.75 86 ASP A C 1
ATOM 638 O O . ASP A 1 86 ? -5.855 -10.119 3.634 1.00 97.75 86 ASP A O 1
ATOM 642 N N . ASP A 1 87 ? -7.043 -11.933 4.217 1.00 97.88 87 ASP A N 1
ATOM 643 C CA . ASP A 1 87 ? -7.704 -12.117 2.918 1.00 97.88 87 ASP A CA 1
ATOM 644 C C . ASP A 1 87 ? -8.544 -10.906 2.465 1.00 97.88 87 ASP A C 1
ATOM 646 O O . ASP A 1 87 ? -8.864 -10.782 1.281 1.00 97.88 87 ASP A O 1
ATOM 650 N N . ALA A 1 88 ? -8.898 -9.985 3.370 1.00 98.12 88 ALA A N 1
ATOM 651 C CA . ALA A 1 88 ? -9.639 -8.775 3.021 1.00 98.12 88 ALA A CA 1
ATOM 652 C C . ALA A 1 88 ? -8.729 -7.633 2.542 1.00 98.12 88 ALA A C 1
ATOM 654 O O . ALA A 1 88 ? -9.227 -6.664 1.953 1.00 98.12 88 ALA A O 1
ATOM 655 N N . LEU A 1 89 ? -7.414 -7.714 2.781 1.00 98.25 89 LEU A N 1
ATOM 656 C CA . LEU A 1 89 ? -6.461 -6.663 2.426 1.00 98.25 89 LEU A CA 1
ATOM 657 C C . LEU A 1 89 ? -6.498 -6.298 0.931 1.00 98.25 89 LEU A C 1
ATOM 659 O O . LEU A 1 89 ? -6.573 -5.104 0.647 1.00 98.25 89 LEU A O 1
ATOM 663 N N . PRO A 1 90 ? -6.522 -7.242 -0.035 1.00 98.00 90 PRO A N 1
ATOM 664 C CA . PRO A 1 90 ? -6.502 -6.882 -1.453 1.00 98.00 90 PRO A CA 1
ATOM 665 C C . PRO A 1 90 ? -7.715 -6.055 -1.886 1.00 98.00 90 PRO A C 1
ATOM 667 O O . PRO A 1 90 ? -7.574 -5.058 -2.594 1.00 98.00 90 PRO A O 1
ATOM 670 N N . ALA A 1 91 ? -8.913 -6.441 -1.438 1.00 97.94 91 ALA A N 1
ATOM 671 C CA . ALA A 1 91 ? -10.138 -5.707 -1.743 1.00 97.94 91 ALA A CA 1
ATOM 672 C C . ALA A 1 91 ? -10.140 -4.325 -1.074 1.00 97.94 91 ALA A C 1
ATOM 674 O O . ALA A 1 91 ? -10.457 -3.331 -1.722 1.00 97.94 91 ALA A O 1
ATOM 675 N N . THR A 1 92 ? -9.712 -4.260 0.191 1.00 98.19 92 THR A N 1
ATOM 676 C CA . THR A 1 92 ? -9.619 -3.007 0.955 1.00 98.19 92 THR A CA 1
ATOM 677 C C . THR A 1 92 ? -8.607 -2.036 0.340 1.00 98.19 92 THR A C 1
ATOM 679 O O . THR A 1 92 ? -8.859 -0.838 0.271 1.00 98.19 92 THR A O 1
ATOM 682 N N . LEU A 1 93 ? -7.461 -2.538 -0.125 1.00 98.12 93 LEU A N 1
ATOM 683 C CA . LEU A 1 93 ? -6.441 -1.728 -0.787 1.00 98.12 93 LEU A CA 1
ATOM 684 C C . LEU A 1 93 ? -6.950 -1.159 -2.114 1.00 98.12 93 LEU A C 1
ATOM 686 O O . LEU A 1 93 ? -6.725 0.014 -2.401 1.00 98.12 93 LEU A O 1
ATOM 690 N N . ARG A 1 94 ? -7.642 -1.977 -2.917 1.00 97.31 94 ARG A N 1
ATOM 691 C CA . ARG A 1 94 ? -8.202 -1.532 -4.198 1.00 97.31 94 ARG A CA 1
ATOM 692 C C . ARG A 1 94 ? -9.236 -0.422 -4.004 1.00 97.31 94 ARG A C 1
ATOM 694 O O . ARG A 1 94 ? -9.170 0.569 -4.722 1.00 97.31 94 ARG A O 1
ATOM 701 N N . ASP A 1 95 ? -10.134 -0.577 -3.033 1.00 97.88 95 ASP A N 1
ATOM 702 C CA . ASP A 1 95 ? -11.131 0.443 -2.676 1.00 97.88 95 ASP A CA 1
ATOM 703 C C . ASP A 1 95 ? -10.461 1.760 -2.252 1.00 97.88 95 ASP A C 1
ATOM 705 O O . ASP A 1 95 ? -10.783 2.826 -2.777 1.00 97.88 95 ASP A O 1
ATOM 709 N N . PHE A 1 96 ? -9.432 1.674 -1.399 1.00 97.69 96 PHE A N 1
ATOM 710 C CA . PHE A 1 96 ? -8.669 2.847 -0.971 1.00 97.69 96 PHE A CA 1
ATOM 711 C C . PHE A 1 96 ? -8.020 3.579 -2.144 1.00 97.69 96 PHE A C 1
ATOM 713 O O . PHE A 1 96 ? -8.162 4.789 -2.285 1.00 97.69 96 PHE A O 1
ATOM 720 N N . ILE A 1 97 ? -7.319 2.835 -3.001 1.00 95.75 97 ILE A N 1
ATOM 721 C CA . ILE A 1 97 ? -6.638 3.390 -4.168 1.00 95.75 97 ILE A CA 1
ATOM 722 C C . ILE A 1 97 ? -7.635 4.066 -5.109 1.00 95.75 97 ILE A C 1
ATOM 724 O O . ILE A 1 97 ? -7.349 5.142 -5.615 1.00 95.75 97 ILE A O 1
ATOM 728 N N . GLN A 1 98 ? -8.808 3.469 -5.328 1.00 94.94 98 GLN A N 1
ATOM 729 C CA . GLN A 1 98 ? -9.846 4.059 -6.173 1.00 94.94 98 GLN A CA 1
ATOM 730 C C . GLN A 1 98 ? -10.393 5.366 -5.592 1.00 94.94 98 GLN A C 1
ATOM 732 O O . GLN A 1 98 ? -10.610 6.318 -6.339 1.00 94.94 98 GLN A O 1
ATOM 737 N N . ARG A 1 99 ? -10.592 5.430 -4.270 1.00 95.62 99 ARG A N 1
ATOM 738 C CA . ARG A 1 99 ? -11.023 6.652 -3.581 1.00 95.62 99 ARG A CA 1
ATOM 739 C C . ARG A 1 99 ? -9.963 7.755 -3.646 1.00 95.62 99 ARG A C 1
ATOM 741 O O . ARG A 1 99 ? -10.307 8.912 -3.872 1.00 95.62 99 ARG A O 1
ATOM 748 N N . GLU A 1 100 ? -8.696 7.398 -3.451 1.00 94.69 100 GLU A N 1
ATOM 749 C CA . GLU A 1 100 ? -7.579 8.344 -3.375 1.00 94.69 100 GLU A CA 1
ATOM 750 C C . GLU A 1 100 ? -6.899 8.610 -4.731 1.00 94.69 100 GLU A C 1
ATOM 752 O O . GLU A 1 100 ? -5.968 9.410 -4.781 1.00 94.69 100 GLU A O 1
ATOM 757 N N . ASP A 1 101 ? -7.346 7.994 -5.835 1.00 91.06 101 ASP A N 1
ATOM 758 C CA . ASP A 1 101 ? -6.726 8.116 -7.169 1.00 91.06 101 ASP A CA 1
ATOM 759 C C . ASP A 1 101 ? -6.458 9.577 -7.589 1.00 91.06 101 ASP A C 1
ATOM 761 O O . ASP A 1 101 ? -5.325 9.864 -7.991 1.00 91.06 101 ASP A O 1
ATOM 765 N N . PRO A 1 102 ? -7.393 10.540 -7.411 1.00 91.00 102 PRO A N 1
ATOM 766 C CA . PRO A 1 102 ? -7.121 11.939 -7.735 1.00 91.00 102 PRO A CA 1
ATOM 767 C C . PRO A 1 102 ? -5.964 12.538 -6.928 1.00 91.00 102 PRO A C 1
ATOM 769 O O . PRO A 1 102 ? -5.185 13.321 -7.466 1.00 91.00 102 PRO A O 1
ATOM 772 N N . ALA A 1 103 ? -5.842 12.175 -5.648 1.00 89.56 103 ALA A N 1
ATOM 773 C CA . ALA A 1 103 ? -4.776 12.658 -4.777 1.00 89.56 103 ALA A CA 1
ATOM 774 C C . ALA A 1 103 ? -3.442 11.972 -5.101 1.00 89.56 103 ALA A C 1
ATOM 776 O O . ALA A 1 103 ? -2.421 12.642 -5.208 1.00 89.56 103 ALA A O 1
ATOM 777 N N . LEU A 1 104 ? -3.457 10.655 -5.334 1.00 88.69 104 LEU A N 1
ATOM 778 C CA . LEU A 1 104 ? -2.271 9.870 -5.685 1.00 88.69 104 LEU A CA 1
ATOM 779 C C . LEU A 1 104 ? -1.639 10.316 -7.009 1.00 88.69 104 LEU A C 1
ATOM 781 O O . LEU A 1 104 ? -0.422 10.258 -7.151 1.00 88.69 104 LEU A O 1
ATOM 785 N N . ARG A 1 105 ? -2.449 10.779 -7.967 1.00 86.00 105 ARG A N 1
ATOM 786 C CA . ARG A 1 105 ? -1.977 11.316 -9.256 1.00 86.00 105 ARG A CA 1
ATOM 787 C C . ARG A 1 105 ? -1.483 12.762 -9.188 1.00 86.00 105 ARG A C 1
ATOM 789 O O . ARG A 1 105 ? -0.902 13.234 -10.161 1.00 86.00 105 ARG A O 1
ATOM 796 N N . ALA A 1 106 ? -1.754 13.472 -8.095 1.00 82.69 106 ALA A N 1
ATOM 797 C CA . ALA A 1 106 ? -1.360 14.867 -7.905 1.00 82.69 106 ALA A CA 1
ATOM 798 C C . ALA A 1 106 ? -0.029 15.035 -7.144 1.00 82.69 106 ALA A C 1
ATOM 800 O O . ALA A 1 106 ? 0.433 16.168 -6.999 1.00 82.69 106 ALA A O 1
ATOM 801 N N . LEU A 1 107 ? 0.550 13.932 -6.650 1.00 69.00 107 LEU A N 1
ATOM 802 C CA . LEU A 1 107 ? 1.860 13.861 -5.986 1.00 69.00 107 LEU A CA 1
ATOM 803 C C . LEU A 1 107 ? 3.011 13.883 -7.001 1.00 69.00 107 LEU A C 1
ATOM 805 O O . LEU A 1 107 ? 4.037 14.530 -6.690 1.00 69.00 107 LEU A O 1
#

Secondary structure (DSSP, 8-state):
-HHHHHHHHHHHHHHHHTTSTT-HHHHHHHHHHHT-HHHHTHHHHS-GGG--HHHHHHHHHHHHHTT---GGGGG-GGGT--PPP-TTHHHHHHHHHHHHHHHHTT-

Foldseek 3Di:
DVVLLVVLLVLLVVCLVPVCVVPQVSNVVSNLQSVDSVSLVLLVLPDSVSSHSVNLVVLLVVVLVVPDDAPQVLCPVVNPRDDGDDPCNNVRVVVSCVVCVVVSSVD

Radius of gyration: 13.03 Å; chains: 1; bounding box: 26×27×38 Å

pLDDT: mean 92.95, std 6.35, range [61.19, 98.5]